Protein AF-A0A349JG60-F1 (afdb_monomer_lite)

Structure (mmCIF, N/CA/C/O backbone):
data_AF-A0A349JG60-F1
#
_entry.id   AF-A0A349JG60-F1
#
loop_
_atom_site.group_PDB
_atom_site.id
_atom_site.type_symbol
_atom_site.label_atom_id
_atom_site.label_alt_id
_atom_site.label_comp_id
_atom_site.label_asym_id
_atom_site.label_entity_id
_atom_site.label_seq_id
_atom_site.pdbx_PDB_ins_code
_atom_site.Cartn_x
_atom_site.Cartn_y
_atom_site.Cartn_z
_atom_site.occupancy
_atom_site.B_iso_or_equiv
_atom_site.auth_seq_id
_atom_site.auth_comp_id
_atom_site.auth_asym_id
_atom_site.auth_atom_id
_atom_site.pdbx_PDB_model_num
ATOM 1 N N . ALA A 1 1 ? 16.316 -0.153 3.113 1.00 46.53 1 ALA A N 1
ATOM 2 C CA . ALA A 1 1 ? 15.407 0.201 4.217 1.00 46.53 1 ALA A CA 1
ATOM 3 C C . ALA A 1 1 ? 14.325 -0.860 4.268 1.00 46.53 1 ALA A C 1
ATOM 5 O O . ALA A 1 1 ? 13.784 -1.192 3.220 1.00 46.53 1 ALA A O 1
ATOM 6 N N . ALA A 1 2 ? 14.099 -1.479 5.418 1.00 43.78 2 ALA A N 1
ATOM 7 C CA . ALA A 1 2 ? 13.095 -2.521 5.548 1.00 43.78 2 ALA A CA 1
ATOM 8 C C . ALA A 1 2 ? 11.877 -1.936 6.268 1.00 43.78 2 ALA A C 1
ATOM 10 O O . ALA A 1 2 ? 12.038 -1.216 7.244 1.00 43.78 2 ALA A O 1
ATOM 11 N N . MET A 1 3 ? 10.678 -2.239 5.768 1.00 57.75 3 MET A N 1
ATOM 12 C CA . MET A 1 3 ? 9.385 -1.798 6.315 1.00 57.75 3 MET A CA 1
ATOM 13 C C . MET A 1 3 ? 9.016 -2.580 7.592 1.00 57.75 3 MET A C 1
ATOM 15 O O . MET A 1 3 ? 7.873 -2.991 7.769 1.00 57.75 3 MET A O 1
ATOM 19 N N . HIS A 1 4 ? 10.004 -2.887 8.432 1.00 56.62 4 HIS A N 1
ATOM 20 C CA . HIS A 1 4 ? 9.792 -3.474 9.748 1.00 56.62 4 HIS A CA 1
ATOM 21 C C . HIS A 1 4 ? 10.194 -2.442 10.795 1.00 56.62 4 HIS A C 1
ATOM 23 O O . HIS A 1 4 ? 11.199 -1.758 1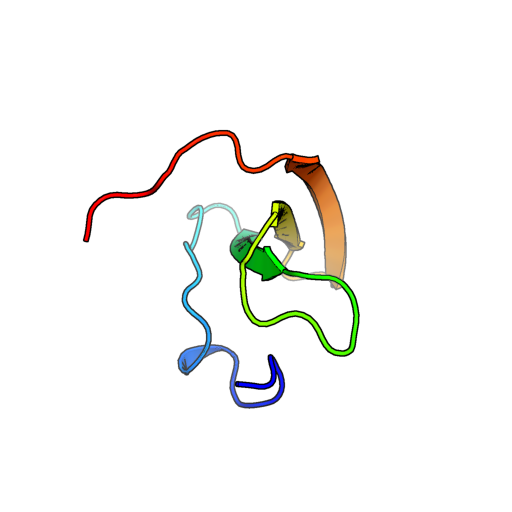0.633 1.00 56.62 4 HIS A O 1
ATOM 29 N N . GLY A 1 5 ? 9.405 -2.338 11.857 1.00 58.38 5 GLY A N 1
ATOM 30 C CA . GLY A 1 5 ? 9.609 -1.351 12.908 1.00 58.38 5 GLY A CA 1
ATOM 31 C C . GLY A 1 5 ? 8.281 -0.801 13.425 1.00 58.38 5 GLY A C 1
ATOM 32 O O . GLY A 1 5 ? 7.214 -1.231 12.971 1.00 58.38 5 GLY A O 1
ATOM 33 N N . PRO A 1 6 ? 8.325 0.119 14.396 1.00 57.97 6 PRO A N 1
ATOM 34 C CA . PRO A 1 6 ? 7.147 0.820 14.884 1.00 57.97 6 PRO A CA 1
ATOM 35 C C . PRO A 1 6 ? 6.384 1.494 13.739 1.00 57.97 6 PRO A C 1
ATOM 37 O O . PRO A 1 6 ? 6.974 2.122 12.861 1.00 57.97 6 PRO A O 1
ATOM 40 N N . ALA A 1 7 ? 5.052 1.410 13.755 1.00 58.94 7 ALA A N 1
ATOM 41 C CA . ALA A 1 7 ? 4.222 2.061 12.741 1.00 58.94 7 ALA A CA 1
ATOM 42 C C . ALA A 1 7 ? 4.430 3.587 12.715 1.00 58.94 7 ALA A C 1
ATOM 44 O O . ALA A 1 7 ? 4.293 4.191 11.658 1.00 58.94 7 ALA A O 1
ATOM 45 N N . GLN A 1 8 ? 4.822 4.195 13.845 1.00 61.28 8 GLN A N 1
ATOM 46 C CA . GLN A 1 8 ? 5.186 5.615 13.929 1.00 61.28 8 GLN A CA 1
ATOM 47 C C . GLN A 1 8 ? 6.415 5.984 13.085 1.00 61.28 8 GLN A C 1
ATOM 49 O O . GLN A 1 8 ? 6.582 7.146 12.732 1.00 61.28 8 GLN A O 1
ATOM 54 N N . GLU A 1 9 ? 7.270 5.012 12.764 1.00 64.88 9 GLU A N 1
ATOM 55 C CA . GLU A 1 9 ? 8.449 5.201 11.913 1.00 64.88 9 GLU A CA 1
ATOM 56 C C . GLU A 1 9 ? 8.133 4.958 10.430 1.00 64.88 9 GLU A C 1
ATOM 58 O O . GLU A 1 9 ? 8.957 5.231 9.558 1.00 64.88 9 GLU A O 1
ATOM 63 N N . SER A 1 10 ? 6.930 4.461 10.126 1.00 64.81 10 SER A N 1
ATOM 64 C CA . SER A 1 10 ? 6.443 4.325 8.758 1.00 64.81 10 SER A CA 1
ATOM 65 C C . SER A 1 10 ? 5.684 5.590 8.355 1.00 64.81 10 SER A C 1
ATOM 67 O O . SER A 1 10 ? 4.784 6.009 9.080 1.00 64.81 10 SER A O 1
ATOM 69 N N . PRO A 1 11 ? 5.970 6.200 7.194 1.00 74.31 11 PRO A N 1
ATOM 70 C CA . PRO A 1 11 ? 5.145 7.290 6.693 1.00 74.31 11 PRO A CA 1
ATOM 71 C C . PRO A 1 11 ? 3.749 6.745 6.352 1.00 74.31 11 PRO A C 1
ATOM 73 O O . PRO A 1 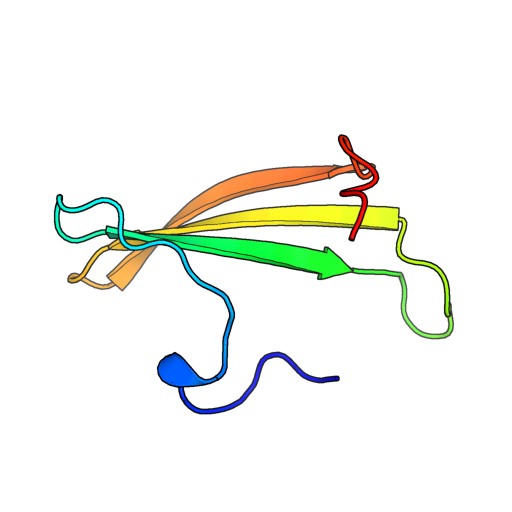11 ? 3.578 6.000 5.384 1.00 74.31 11 PRO A O 1
ATOM 76 N N . PHE A 1 12 ? 2.752 7.094 7.165 1.00 85.31 12 PHE A N 1
ATOM 77 C CA . PHE A 1 12 ? 1.347 6.764 6.936 1.00 85.31 12 PHE A CA 1
ATOM 78 C C . PHE A 1 12 ? 0.476 8.015 7.013 1.00 85.31 12 PHE A C 1
ATOM 80 O O . PHE A 1 12 ? 0.829 9.010 7.644 1.00 85.31 12 PHE A O 1
ATOM 87 N N . VAL A 1 13 ? -0.689 7.945 6.378 1.00 90.06 13 VAL A N 1
ATOM 88 C CA . VAL A 1 13 ? -1.741 8.958 6.483 1.00 90.06 13 VAL A CA 1
ATOM 89 C C . VAL A 1 13 ? -2.881 8.374 7.305 1.00 90.06 13 VAL A C 1
ATOM 91 O O . VAL A 1 13 ? -3.409 7.317 6.960 1.00 90.06 13 VAL A O 1
ATOM 94 N N . ASP A 1 14 ? -3.262 9.046 8.390 1.00 91.50 14 ASP A N 1
ATOM 95 C CA . ASP A 1 14 ? -4.521 8.762 9.081 1.00 91.50 14 ASP A CA 1
ATOM 96 C C . ASP A 1 14 ? -5.679 9.376 8.290 1.00 91.50 14 ASP A C 1
ATOM 98 O O . ASP A 1 14 ? -5.687 10.575 8.009 1.00 91.50 14 ASP A O 1
ATOM 102 N N . ASN A 1 15 ? -6.653 8.553 7.906 1.00 93.19 15 ASN A N 1
ATOM 103 C CA . ASN A 1 15 ? -7.795 8.996 7.111 1.00 93.19 15 ASN A CA 1
ATOM 104 C C . ASN A 1 15 ? -8.943 9.557 7.978 1.00 93.19 15 ASN A C 1
ATOM 106 O O . ASN A 1 15 ? -9.988 9.922 7.441 1.00 93.19 15 ASN A O 1
ATOM 110 N N . GLY A 1 16 ? -8.809 9.571 9.311 1.00 95.19 16 GLY A N 1
ATOM 111 C CA . GLY A 1 16 ? -9.804 10.114 10.246 1.00 95.19 16 GLY A CA 1
ATOM 112 C C . GLY A 1 16 ? -11.067 9.262 10.420 1.00 95.19 16 GLY A C 1
ATOM 113 O O . GLY A 1 16 ? -12.000 9.664 11.109 1.00 95.19 16 GLY A O 1
ATOM 114 N N . ASN A 1 17 ? -11.116 8.078 9.807 1.00 94.38 17 ASN A N 1
ATOM 115 C CA . ASN A 1 17 ? -12.264 7.164 9.828 1.00 94.38 17 ASN A CA 1
ATOM 116 C C . ASN A 1 17 ? -11.909 5.770 10.378 1.00 94.38 17 ASN A C 1
ATOM 118 O O . ASN A 1 17 ? -12.555 4.778 10.040 1.00 94.38 17 ASN A O 1
ATOM 122 N N . GLY A 1 18 ? -10.856 5.686 11.198 1.00 95.19 18 GLY A N 1
ATOM 123 C CA . GLY A 1 18 ? -10.357 4.420 11.745 1.00 95.19 18 GLY A CA 1
ATOM 124 C C . GLY A 1 18 ? -9.577 3.578 10.733 1.00 95.19 18 GLY A C 1
ATOM 125 O O . GLY A 1 18 ? -9.496 2.354 10.882 1.00 95.19 18 GLY A O 1
ATOM 126 N N . THR A 1 19 ? -9.029 4.210 9.692 1.00 95.50 19 THR A N 1
ATOM 127 C CA . THR A 1 19 ? -8.150 3.563 8.717 1.00 95.50 19 THR A CA 1
ATOM 128 C C . THR A 1 19 ? -6.896 4.387 8.462 1.00 95.50 19 THR A C 1
ATOM 130 O O . THR A 1 19 ? -6.931 5.617 8.495 1.00 95.50 19 THR A O 1
ATOM 133 N N . TRP A 1 20 ? -5.805 3.695 8.150 1.00 93.69 20 TRP A N 1
ATOM 134 C CA . TRP A 1 20 ? -4.514 4.281 7.812 1.00 93.69 20 TRP A CA 1
ATOM 135 C C . TRP A 1 20 ? -4.098 3.861 6.414 1.00 93.69 20 TRP A C 1
ATOM 137 O O . TRP A 1 20 ? -4.269 2.700 6.031 1.00 93.69 20 TRP A O 1
ATOM 147 N N . THR A 1 21 ? -3.551 4.802 5.653 1.00 92.69 21 THR A N 1
ATOM 148 C CA . THR A 1 21 ? -3.027 4.560 4.310 1.00 92.69 21 THR A CA 1
ATOM 149 C C . THR A 1 21 ? -1.507 4.585 4.328 1.00 92.69 21 THR A C 1
ATOM 151 O O . THR A 1 21 ? -0.898 5.539 4.804 1.00 92.69 21 THR A O 1
ATOM 154 N N . PHE A 1 22 ? -0.906 3.549 3.757 1.00 89.44 22 PHE A N 1
ATOM 155 C CA . PHE A 1 22 ? 0.530 3.409 3.569 1.00 89.44 22 PHE A CA 1
ATOM 156 C C . PHE A 1 22 ? 0.846 3.459 2.079 1.00 89.44 22 PHE A C 1
ATOM 158 O O . PHE A 1 22 ? 0.193 2.772 1.286 1.00 89.44 22 PHE A O 1
ATOM 165 N N . THR A 1 23 ? 1.878 4.220 1.723 1.00 87.94 23 THR A N 1
ATOM 166 C CA . THR A 1 23 ? 2.425 4.267 0.365 1.00 87.94 23 THR A CA 1
ATOM 167 C C . THR A 1 23 ? 3.902 3.930 0.427 1.00 87.94 23 THR A C 1
ATOM 169 O O . THR A 1 23 ? 4.653 4.555 1.171 1.00 87.94 23 THR A O 1
ATOM 172 N N . PHE A 1 24 ? 4.327 2.945 -0.357 1.00 84.44 24 PHE A N 1
ATOM 173 C CA . PHE A 1 24 ? 5.731 2.563 -0.435 1.00 84.44 24 PHE A CA 1
ATOM 174 C C . PHE A 1 24 ? 6.148 2.249 -1.866 1.00 84.44 24 PHE A C 1
ATOM 176 O O . PHE A 1 24 ? 5.361 1.771 -2.689 1.00 84.44 24 PHE A O 1
ATOM 183 N N . GLN A 1 25 ? 7.418 2.528 -2.141 1.00 86.62 25 GLN A N 1
ATOM 184 C CA . GLN A 1 25 ? 8.064 2.233 -3.406 1.00 86.62 25 GLN A CA 1
ATOM 185 C C . GLN A 1 25 ? 8.908 0.965 -3.274 1.00 86.62 25 GLN A C 1
ATOM 187 O O . GLN A 1 25 ? 9.606 0.758 -2.281 1.00 86.62 25 GLN A O 1
ATOM 192 N N . GLY A 1 26 ? 8.817 0.100 -4.278 1.00 87.31 26 GLY A N 1
ATOM 193 C CA . GLY A 1 26 ? 9.494 -1.187 -4.329 1.00 87.31 26 GLY A CA 1
ATOM 194 C C . GLY A 1 26 ? 10.261 -1.381 -5.630 1.00 87.31 26 GLY A C 1
ATOM 195 O O . GLY A 1 26 ? 10.022 -0.720 -6.644 1.00 87.31 26 GLY A O 1
ATOM 196 N N . HIS A 1 27 ? 11.204 -2.315 -5.594 1.00 89.25 27 HIS A N 1
ATOM 197 C CA . HIS A 1 27 ? 11.943 -2.787 -6.756 1.00 89.25 27 HIS A CA 1
ATOM 198 C C . HIS A 1 27 ? 12.188 -4.289 -6.637 1.00 89.25 27 HIS A C 1
ATOM 200 O O . HIS A 1 27 ? 12.126 -4.864 -5.549 1.00 89.25 27 HIS A O 1
ATOM 206 N N . LYS A 1 28 ? 12.508 -4.939 -7.758 1.00 86.50 28 LYS A N 1
ATOM 207 C CA . LYS A 1 28 ? 12.922 -6.347 -7.743 1.00 86.50 28 LYS A CA 1
ATOM 208 C C . LYS A 1 28 ? 14.180 -6.539 -6.873 1.00 86.50 28 LYS A C 1
ATOM 210 O O . LYS A 1 28 ? 15.021 -5.633 -6.829 1.00 86.50 28 LYS A O 1
ATOM 215 N N . PRO A 1 29 ? 14.370 -7.701 -6.226 1.00 85.94 29 PRO A N 1
ATOM 216 C CA . PRO A 1 29 ? 15.619 -8.013 -5.538 1.00 85.94 29 PRO A CA 1
ATOM 217 C C . PRO A 1 29 ? 16.844 -7.794 -6.439 1.00 85.94 29 PRO A C 1
ATOM 219 O O . PRO A 1 29 ? 16.816 -8.085 -7.638 1.00 85.94 29 PRO A O 1
ATOM 222 N N . GLY A 1 30 ? 17.905 -7.221 -5.869 1.00 88.62 30 GLY A N 1
ATOM 223 C CA . GLY A 1 30 ? 19.139 -6.891 -6.591 1.00 88.62 30 GLY A CA 1
ATOM 224 C C . GLY A 1 30 ? 19.049 -5.694 -7.548 1.00 88.62 30 GLY A C 1
ATOM 225 O O . GLY A 1 30 ? 20.033 -5.385 -8.210 1.00 88.62 30 GLY A O 1
ATOM 226 N N . ALA A 1 31 ? 17.901 -5.019 -7.659 1.00 89.44 31 ALA A N 1
ATOM 227 C CA . ALA A 1 31 ? 17.835 -3.693 -8.274 1.00 89.44 31 ALA A CA 1
ATOM 228 C C . ALA A 1 31 ? 18.076 -2.591 -7.233 1.00 89.44 31 ALA A C 1
ATOM 230 O O . ALA A 1 31 ? 17.969 -2.827 -6.034 1.00 89.44 31 ALA A O 1
ATOM 231 N N . SER A 1 32 ? 18.384 -1.389 -7.716 1.00 86.00 32 SER A N 1
ATOM 232 C CA . SER A 1 32 ? 18.528 -0.167 -6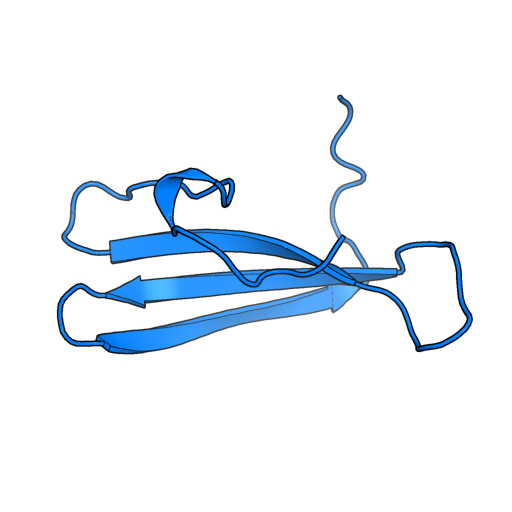.912 1.00 86.00 32 SER A CA 1
ATOM 233 C C . SER A 1 32 ? 17.513 0.919 -7.283 1.00 86.00 32 SER A C 1
ATOM 235 O O . SER A 1 32 ? 17.446 1.951 -6.625 1.00 86.00 32 SER A O 1
ATOM 237 N N . VAL A 1 33 ? 16.732 0.699 -8.344 1.00 87.69 33 VAL A N 1
ATOM 238 C CA . VAL A 1 33 ? 15.774 1.669 -8.882 1.00 87.69 33 VAL A CA 1
ATOM 239 C C . VAL A 1 33 ? 14.365 1.198 -8.569 1.00 87.69 33 VAL A C 1
ATOM 241 O O . VAL A 1 33 ? 13.979 0.106 -8.989 1.00 87.69 33 VAL A O 1
ATOM 244 N N . TYR A 1 34 ? 13.603 2.029 -7.859 1.00 86.94 34 TYR A N 1
ATOM 245 C CA . TYR A 1 34 ? 12.185 1.798 -7.611 1.00 86.94 34 TYR A CA 1
ATOM 246 C C . TYR A 1 34 ? 11.385 1.831 -8.913 1.00 86.94 34 TYR A C 1
ATOM 248 O O . TYR A 1 34 ? 11.530 2.744 -9.723 1.00 86.94 34 TYR A O 1
ATOM 256 N N . THR A 1 35 ? 10.532 0.828 -9.108 1.00 91.69 35 THR A N 1
ATOM 257 C CA . THR A 1 35 ? 9.680 0.700 -10.302 1.00 91.69 35 THR A CA 1
ATOM 258 C C . THR A 1 35 ? 8.222 0.427 -9.966 1.00 91.69 35 THR A C 1
ATOM 260 O O . THR A 1 35 ? 7.362 0.601 -10.828 1.00 91.69 35 THR A O 1
ATOM 263 N N . VAL A 1 36 ? 7.934 0.025 -8.727 1.00 90.81 36 VAL A N 1
ATOM 264 C CA . VAL A 1 36 ? 6.592 -0.318 -8.257 1.00 90.81 36 VAL A CA 1
ATOM 265 C C . VAL A 1 36 ? 6.177 0.638 -7.147 1.00 90.81 36 VAL A C 1
ATOM 267 O O . VAL A 1 36 ? 6.957 0.913 -6.241 1.00 90.81 36 VAL A O 1
ATOM 270 N N . GLU A 1 37 ? 4.939 1.107 -7.200 1.00 90.31 37 GLU A N 1
ATOM 271 C CA . GLU A 1 37 ? 4.246 1.774 -6.102 1.00 90.31 37 GLU A CA 1
ATOM 272 C C . GLU A 1 37 ? 3.181 0.825 -5.551 1.00 90.31 37 GLU A C 1
ATOM 274 O O . GLU A 1 37 ? 2.410 0.229 -6.309 1.00 90.31 37 GLU A O 1
ATOM 279 N N . THR A 1 38 ? 3.111 0.715 -4.226 1.00 91.12 38 THR A N 1
ATOM 280 C CA . THR A 1 38 ? 2.004 0.043 -3.543 1.00 91.12 38 THR A CA 1
ATOM 281 C C . THR A 1 38 ? 1.307 1.020 -2.611 1.00 91.12 38 THR A C 1
ATOM 283 O O . THR A 1 38 ? 1.962 1.717 -1.837 1.00 91.12 38 THR A O 1
ATOM 286 N N . VAL A 1 39 ? -0.025 1.037 -2.670 1.00 92.81 39 VAL A N 1
ATOM 287 C CA . VAL A 1 39 ? -0.883 1.805 -1.763 1.00 92.81 39 VAL A CA 1
ATOM 288 C C . VAL A 1 39 ? -1.804 0.835 -1.040 1.00 92.81 39 VAL A C 1
ATOM 290 O O . VAL A 1 39 ? -2.582 0.116 -1.675 1.00 92.81 39 VAL A O 1
ATOM 293 N N . VAL A 1 40 ? -1.736 0.823 0.287 1.00 94.31 40 VAL A N 1
ATOM 294 C CA . VAL A 1 40 ? -2.507 -0.084 1.143 1.00 94.31 40 VAL A CA 1
ATOM 295 C C . VAL A 1 40 ? -3.278 0.722 2.174 1.00 94.31 40 VAL A C 1
ATOM 297 O O . VAL A 1 40 ? -2.706 1.588 2.826 1.00 94.31 40 VAL A O 1
ATOM 300 N N . THR A 1 41 ? -4.556 0.408 2.362 1.00 95.50 41 THR A N 1
ATOM 301 C CA . THR A 1 41 ? -5.339 0.891 3.501 1.00 95.50 41 THR A CA 1
ATOM 302 C C . THR A 1 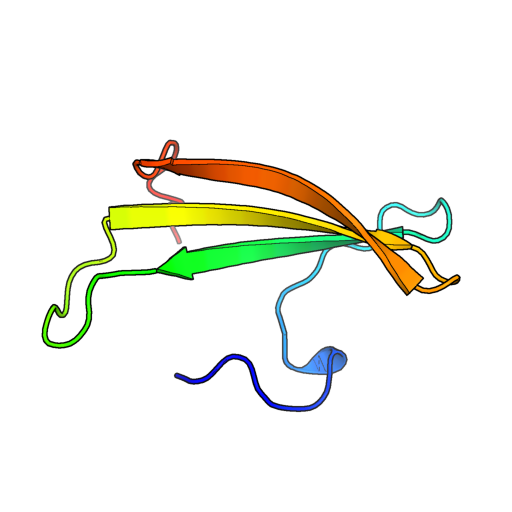41 ? -5.539 -0.238 4.501 1.00 95.50 41 THR A C 1
ATOM 304 O O . THR A 1 41 ? -5.960 -1.336 4.132 1.00 95.50 41 THR A O 1
ATOM 307 N N . VAL A 1 42 ? -5.262 0.042 5.769 1.00 95.00 42 VAL A N 1
ATOM 308 C CA . VAL A 1 42 ? -5.462 -0.873 6.894 1.00 95.00 42 VAL A CA 1
ATOM 309 C C . VAL A 1 42 ? -6.458 -0.242 7.855 1.00 95.00 42 VAL A C 1
ATOM 311 O O . VAL A 1 42 ? -6.316 0.923 8.212 1.00 95.00 42 VAL A O 1
ATOM 314 N N . SER A 1 43 ? -7.479 -0.981 8.271 1.00 95.94 43 SER A N 1
ATOM 315 C CA . SER A 1 43 ? -8.421 -0.530 9.297 1.00 95.94 43 SER A CA 1
ATOM 316 C C . SER A 1 43 ? -7.985 -0.944 10.702 1.00 95.94 43 SER A C 1
ATOM 318 O O . SER A 1 43 ? -7.264 -1.922 10.893 1.00 95.94 43 SER A O 1
ATOM 320 N N . HIS A 1 44 ? -8.512 -0.249 11.707 1.00 93.19 44 HIS A N 1
ATOM 321 C CA . HIS A 1 44 ? -8.335 -0.555 13.131 1.00 93.19 44 HIS A CA 1
ATOM 322 C C . HIS A 1 44 ? -8.696 -1.997 13.535 1.00 93.19 44 HIS A C 1
ATOM 324 O O . HIS A 1 44 ? -8.110 -2.535 14.468 1.00 93.19 44 HIS A O 1
ATOM 330 N N . ASN A 1 45 ? -9.624 -2.647 12.825 1.00 94.12 45 ASN A N 1
ATOM 331 C CA . ASN A 1 45 ? -9.982 -4.053 13.043 1.00 94.12 45 ASN A CA 1
ATOM 332 C C . ASN A 1 45 ? -9.118 -5.043 12.233 1.00 94.12 45 ASN A C 1
ATOM 334 O O . ASN A 1 45 ? -9.464 -6.217 12.130 1.00 94.12 45 ASN A O 1
ATOM 338 N N . GLY A 1 46 ? -8.016 -4.578 11.638 1.00 90.25 46 GLY A N 1
ATOM 339 C CA . GLY A 1 46 ? -7.039 -5.411 10.938 1.00 90.25 46 GLY A CA 1
ATOM 340 C C . GLY A 1 46 ? -7.410 -5.785 9.501 1.00 90.25 46 GLY A C 1
ATOM 341 O O . GLY A 1 46 ? -6.712 -6.590 8.887 1.00 90.25 46 GLY A O 1
ATOM 342 N N . ARG A 1 47 ? -8.480 -5.222 8.923 1.00 96.75 47 ARG A N 1
ATOM 343 C CA . ARG A 1 47 ? -8.810 -5.459 7.512 1.00 96.75 47 ARG A CA 1
ATOM 344 C C . ARG A 1 47 ? -7.844 -4.685 6.621 1.00 96.75 47 ARG A C 1
ATOM 346 O O . ARG A 1 47 ? -7.668 -3.479 6.768 1.00 96.75 47 ARG A O 1
ATOM 353 N N . VAL A 1 48 ? -7.276 -5.384 5.646 1.00 96.00 48 VAL A N 1
ATOM 354 C CA . VAL A 1 48 ? -6.322 -4.824 4.687 1.00 96.00 48 VAL A CA 1
ATOM 355 C C . VAL A 1 48 ? -6.971 -4.724 3.310 1.00 96.00 48 VAL A C 1
ATOM 357 O O . VAL A 1 48 ? -7.604 -5.669 2.837 1.00 96.00 48 VAL A O 1
ATOM 360 N N . ARG A 1 49 ? -6.795 -3.580 2.648 1.00 97.00 49 ARG A N 1
ATOM 361 C CA . ARG A 1 49 ? -7.163 -3.363 1.250 1.00 97.00 49 ARG A CA 1
ATOM 362 C C . ARG A 1 49 ? -5.952 -2.856 0.481 1.00 97.00 49 ARG A C 1
ATOM 364 O O . ARG A 1 49 ? -5.406 -1.805 0.800 1.00 97.00 49 ARG A O 1
ATOM 371 N N . VAL A 1 50 ? -5.575 -3.574 -0.571 1.00 95.81 50 VAL A N 1
ATOM 372 C CA . VAL A 1 50 ? -4.609 -3.075 -1.554 1.00 95.81 50 VAL A CA 1
ATOM 373 C C . VAL A 1 50 ? -5.366 -2.173 -2.521 1.00 95.81 50 VAL A C 1
ATOM 375 O O . VAL A 1 50 ? -6.197 -2.639 -3.299 1.00 95.81 50 VAL A O 1
ATOM 378 N N . ASN A 1 51 ? -5.117 -0.870 -2.431 1.00 95.00 51 ASN A N 1
ATOM 379 C CA . ASN A 1 51 ? -5.728 0.122 -3.312 1.00 95.00 51 ASN A CA 1
ATOM 380 C C . ASN A 1 51 ? -4.997 0.176 -4.656 1.00 95.00 51 ASN A C 1
ATOM 382 O O . ASN A 1 51 ? -5.617 0.436 -5.685 1.00 95.00 51 ASN A O 1
ATOM 386 N N . TYR A 1 52 ? -3.682 -0.059 -4.640 1.00 94.94 52 TYR A N 1
ATOM 387 C CA . TYR A 1 52 ? -2.846 -0.101 -5.832 1.00 94.94 52 TYR A CA 1
ATOM 388 C C . TYR A 1 52 ? -1.596 -0.952 -5.614 1.00 94.94 52 TYR A C 1
ATOM 390 O O . TYR A 1 52 ? -1.032 -0.945 -4.523 1.00 94.94 52 TYR A O 1
ATOM 398 N N . ASN A 1 53 ? -1.163 -1.647 -6.664 1.00 93.94 53 ASN A N 1
ATOM 399 C CA . ASN A 1 53 ? 0.124 -2.330 -6.737 1.00 93.94 53 ASN A CA 1
ATOM 400 C C . ASN A 1 53 ? 0.534 -2.432 -8.212 1.00 93.94 53 ASN A C 1
ATOM 402 O O . ASN A 1 53 ? -0.027 -3.239 -8.955 1.00 93.94 53 ASN A O 1
ATOM 406 N N . GLY A 1 54 ? 1.452 -1.578 -8.656 1.00 94.00 54 GLY A N 1
ATOM 407 C CA . GLY A 1 54 ? 1.818 -1.498 -10.069 1.00 94.00 54 GLY A CA 1
ATOM 408 C C . GLY A 1 54 ? 2.916 -0.477 -10.359 1.00 94.00 54 GLY A C 1
ATOM 409 O O . GLY A 1 54 ? 3.558 -0.002 -9.422 1.00 94.00 54 GLY A O 1
ATOM 410 N N . PRO A 1 55 ? 3.162 -0.153 -11.643 1.00 94.94 55 PRO A N 1
ATOM 411 C CA . PRO A 1 55 ? 4.172 0.828 -12.036 1.00 94.94 55 PRO A CA 1
ATOM 412 C C . PRO A 1 55 ? 4.029 2.158 -11.286 1.00 94.94 55 PRO A C 1
ATOM 414 O O . PRO A 1 55 ? 2.916 2.618 -11.057 1.00 94.94 55 PRO A O 1
ATOM 417 N N . ILE A 1 56 ? 5.138 2.802 -10.915 1.00 90.00 56 ILE A N 1
ATOM 418 C CA . ILE A 1 56 ? 5.087 4.107 -10.230 1.00 90.00 56 ILE A CA 1
ATOM 419 C C . ILE A 1 56 ? 4.303 5.115 -11.082 1.00 90.00 56 ILE A C 1
ATOM 421 O O . ILE A 1 56 ? 4.658 5.377 -12.231 1.00 90.00 56 ILE A O 1
ATOM 425 N N . ARG A 1 57 ? 3.227 5.671 -10.511 1.00 87.81 57 ARG A N 1
ATOM 426 C CA . ARG A 1 57 ? 2.317 6.603 -11.202 1.00 87.81 57 ARG A CA 1
ATOM 427 C C . ARG A 1 57 ? 2.697 8.064 -11.005 1.00 87.81 57 ARG A C 1
ATOM 429 O O . ARG A 1 57 ? 2.455 8.871 -11.893 1.00 87.81 57 ARG A O 1
ATOM 436 N N . HIS A 1 58 ? 3.312 8.396 -9.874 1.00 66.38 58 HIS A N 1
ATOM 437 C CA . HIS A 1 58 ? 3.892 9.706 -9.618 1.00 66.38 58 HIS A CA 1
ATOM 438 C C . HIS A 1 58 ? 5.329 9.527 -9.124 1.00 66.38 58 HIS A C 1
ATOM 440 O O . HIS A 1 58 ? 5.576 8.887 -8.104 1.00 66.38 58 HIS A O 1
ATOM 446 N N . LEU A 1 59 ? 6.291 10.109 -9.845 1.00 55.59 59 LEU A N 1
ATOM 447 C CA . LEU A 1 59 ? 7.576 10.480 -9.25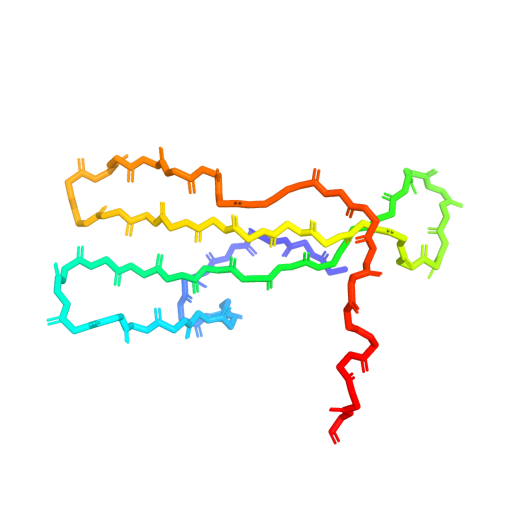6 1.00 55.59 59 LEU A CA 1
ATOM 448 C C . LEU A 1 59 ? 7.254 11.571 -8.234 1.00 55.59 59 LEU A C 1
ATOM 450 O O . LEU A 1 59 ? 7.161 12.739 -8.605 1.00 55.59 59 LEU A O 1
ATOM 454 N N . SER A 1 60 ? 6.965 11.204 -6.987 1.00 44.56 60 SER A N 1
ATOM 455 C CA . SER A 1 60 ? 6.765 12.192 -5.931 1.00 44.56 60 SER A CA 1
ATOM 456 C C . SER A 1 60 ? 8.054 13.004 -5.806 1.00 44.56 60 SER A C 1
ATOM 458 O O . SER A 1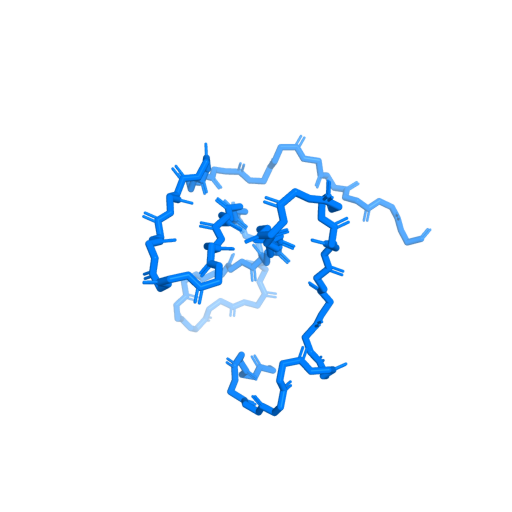 60 ? 9.072 12.489 -5.344 1.00 44.56 60 SER A O 1
ATOM 460 N N . GLN A 1 61 ? 8.021 14.237 -6.321 1.00 37.00 61 GLN A N 1
ATOM 461 C CA . GLN A 1 61 ? 9.010 15.267 -6.036 1.00 37.00 61 GLN A CA 1
ATOM 462 C C . GLN A 1 61 ? 9.061 15.458 -4.520 1.00 37.00 61 GLN A C 1
ATOM 464 O O . GLN A 1 61 ? 8.018 15.501 -3.865 1.00 37.00 61 GLN A O 1
ATOM 469 N N . PHE A 1 62 ? 10.292 15.481 -4.021 1.00 41.16 62 PHE A N 1
ATOM 470 C CA . PHE A 1 62 ? 10.672 15.718 -2.634 1.00 41.16 62 PHE A CA 1
ATOM 471 C C . PHE A 1 62 ? 10.088 17.014 -2.069 1.00 41.16 62 PHE A C 1
ATOM 473 O O . PHE A 1 62 ? 9.974 17.991 -2.846 1.00 41.16 62 PHE A O 1
#

Radius of gyration: 12.69 Å; chains: 1; bounding box: 31×24×27 Å

Secondary structure (DSSP, 8-state):
--S-S-GGGS-EEE-SSSEEEEEEEE--TT--S--EEEEEEEETTS-EEEEEEEE-S-----

pLDDT: mean 82.32, std 16.83, range [37.0, 97.0]

Sequence (62 aa):
AAMHGPAQESPFVDNGNGTWTFTFQGHKPGASVYTVETVVTVSHNGRVRVNYNGPIRHLSQF

Foldseek 3Di:
DDPDDDVVPADWDDPVPQKIKHWDFDDDPPDPDTFWIWIWIAGNVGDIDTPDIGGDPDPPDD